Protein AF-A0A5J9UA32-F1 (afdb_monomer)

Mean predicted aligned error: 11.95 Å

Radius of gyration: 22.34 Å; Cα contacts (8 Å, |Δi|>4): 121; chains: 1; bounding box: 82×21×50 Å

Foldseek 3Di:
DDDDPDDDDLVVVLVVLLADALVVLVVQLPVDPSSVVSSPDPVSVVSHPHPQQFDWDDDDLFIDTAGPVNDDDRPDDSQPVVDPPTSNQWDFPDDDPHDTDIDGNPPPPPDD

pLDDT: mean 79.24, std 12.38, range [38.06, 95.69]

Structure (mmCIF, N/CA/C/O backbone):
data_AF-A0A5J9UA32-F1
#
_entry.id   AF-A0A5J9UA32-F1
#
loop_
_atom_site.group_PDB
_atom_site.id
_atom_site.type_symbol
_atom_site.label_atom_id
_atom_site.label_alt_id
_atom_site.label_comp_id
_atom_site.label_asym_id
_atom_site.label_entity_id
_atom_site.label_seq_id
_atom_site.pdbx_PDB_ins_code
_atom_site.Cartn_x
_atom_site.Cartn_y
_atom_site.Cartn_z
_atom_site.occupancy
_atom_site.B_iso_or_equiv
_atom_site.auth_seq_id
_atom_site.auth_comp_id
_atom_site.auth_asym_id
_atom_site.auth_atom_id
_atom_site.pdbx_PDB_model_num
ATOM 1 N N . MET A 1 1 ? -35.022 -1.332 34.205 1.00 49.22 1 MET A N 1
ATOM 2 C CA . MET A 1 1 ? -34.833 -1.200 32.745 1.00 49.22 1 MET A CA 1
ATOM 3 C C . MET A 1 1 ? -33.401 -0.768 32.508 1.00 49.22 1 MET A C 1
ATOM 5 O O . MET A 1 1 ? -33.074 0.388 32.739 1.00 49.22 1 MET A O 1
ATOM 9 N N . GLU A 1 2 ? -32.535 -1.714 32.161 1.00 52.34 2 GLU A N 1
ATOM 10 C CA . GLU A 1 2 ? -31.149 -1.422 31.802 1.00 52.34 2 GLU A CA 1
ATOM 11 C C . GLU A 1 2 ? -31.155 -0.731 30.433 1.00 52.34 2 GLU A C 1
ATOM 13 O O . GLU A 1 2 ? -31.700 -1.265 29.464 1.00 52.34 2 GLU A O 1
ATOM 18 N N . ARG A 1 3 ? -30.662 0.509 30.362 1.00 60.22 3 ARG A N 1
ATOM 19 C CA . ARG A 1 3 ? -30.558 1.227 29.090 1.00 60.22 3 ARG A CA 1
ATOM 20 C C . ARG A 1 3 ? -29.399 0.628 28.307 1.00 60.22 3 ARG A C 1
ATOM 22 O O . ARG A 1 3 ? -28.247 0.912 28.616 1.00 60.22 3 ARG A O 1
ATOM 29 N N . VAL A 1 4 ? -29.716 -0.159 27.283 1.00 64.06 4 VAL A N 1
ATOM 30 C CA . VAL A 1 4 ? -28.740 -0.528 26.256 1.00 64.06 4 VAL A CA 1
ATOM 31 C C . VAL A 1 4 ? -28.294 0.777 25.587 1.00 64.06 4 VAL A C 1
ATOM 33 O O . VAL A 1 4 ? -29.149 1.506 25.071 1.00 64.06 4 VAL A O 1
ATOM 36 N N . PRO A 1 5 ? -27.003 1.145 25.654 1.00 67.31 5 PRO A N 1
ATOM 37 C CA . PRO A 1 5 ? -26.522 2.338 24.978 1.00 67.31 5 PRO A CA 1
ATOM 38 C C . PRO A 1 5 ? -26.783 2.189 23.474 1.00 67.31 5 PRO A C 1
ATOM 40 O O . PRO A 1 5 ? -26.676 1.077 22.954 1.00 67.31 5 PRO A O 1
ATOM 43 N N . PRO A 1 6 ? -27.134 3.273 22.762 1.00 68.06 6 PRO A N 1
ATOM 44 C CA . PRO A 1 6 ? -27.330 3.206 21.321 1.00 68.06 6 PRO A CA 1
ATOM 45 C C . PRO A 1 6 ? -26.028 2.730 20.666 1.00 68.06 6 PRO A C 1
ATOM 47 O O . PRO A 1 6 ? -25.036 3.457 20.631 1.00 68.06 6 PRO A O 1
ATOM 50 N N . SER A 1 7 ? -26.015 1.483 20.193 1.00 78.62 7 SER A N 1
ATOM 51 C CA . SER A 1 7 ? -24.902 0.932 19.433 1.00 78.62 7 SER A CA 1
ATOM 52 C C . SER A 1 7 ? -25.046 1.354 17.981 1.00 78.62 7 SER A C 1
ATOM 54 O O . SER A 1 7 ? -26.127 1.249 17.397 1.00 78.62 7 SER A O 1
ATOM 56 N N . LEU A 1 8 ? -23.952 1.831 17.396 1.00 85.38 8 LEU A N 1
ATOM 57 C CA . LEU A 1 8 ? -23.922 2.151 15.979 1.00 85.38 8 LEU A CA 1
ATOM 58 C C . LEU A 1 8 ? -24.112 0.856 15.163 1.00 85.38 8 LEU A C 1
ATOM 60 O O . LEU A 1 8 ? -23.476 -0.142 15.503 1.00 85.38 8 LEU A O 1
ATOM 64 N N . PRO A 1 9 ? -24.952 0.852 14.114 1.00 90.75 9 PRO A N 1
ATOM 65 C CA . PRO A 1 9 ? -25.114 -0.308 13.245 1.00 90.75 9 PRO A CA 1
ATOM 66 C C . PRO A 1 9 ? -23.804 -0.729 12.561 1.00 90.75 9 PRO A C 1
ATOM 68 O O . PRO A 1 9 ? -22.979 0.114 12.189 1.00 90.75 9 PRO A O 1
ATOM 71 N N . ASP A 1 10 ? -23.620 -2.038 12.379 1.00 89.56 10 ASP A N 1
ATOM 72 C CA . ASP A 1 10 ? -22.397 -2.633 11.823 1.00 89.56 10 ASP A CA 1
ATOM 73 C C . ASP A 1 10 ? -22.081 -2.146 10.400 1.00 89.56 10 ASP A C 1
ATOM 75 O O . ASP A 1 10 ? -20.912 -2.012 10.036 1.00 89.56 10 ASP A O 1
ATOM 79 N N . ASP A 1 11 ? -23.099 -1.833 9.598 1.00 89.69 11 ASP A N 1
ATOM 80 C CA . ASP A 1 11 ? -22.970 -1.284 8.246 1.00 89.69 11 ASP A CA 1
ATOM 81 C C . ASP A 1 11 ? -22.339 0.114 8.246 1.00 89.69 11 ASP A C 1
ATOM 83 O O . ASP A 1 11 ? -21.455 0.397 7.431 1.00 89.69 11 ASP A O 1
ATOM 87 N N . ILE A 1 12 ? -22.706 0.958 9.212 1.00 92.12 12 ILE A N 1
ATOM 88 C CA . ILE A 1 12 ? -22.111 2.288 9.371 1.00 92.12 12 ILE A CA 1
ATOM 89 C C . ILE A 1 12 ? -20.674 2.170 9.889 1.00 92.12 12 ILE A C 1
ATOM 91 O O . ILE A 1 12 ? -19.778 2.869 9.409 1.00 92.12 12 ILE A O 1
ATOM 95 N N . ILE A 1 13 ? -20.410 1.245 10.821 1.00 91.44 13 ILE A N 1
ATOM 96 C CA . ILE A 1 13 ? -19.043 0.957 11.283 1.00 91.44 13 ILE A CA 1
ATOM 97 C C . ILE A 1 13 ? -18.186 0.481 10.103 1.00 91.44 13 ILE A C 1
ATOM 99 O O . ILE A 1 13 ? -17.077 0.978 9.908 1.00 91.44 13 ILE A O 1
ATOM 103 N N . ALA A 1 14 ? -18.698 -0.432 9.278 1.00 91.12 14 ALA A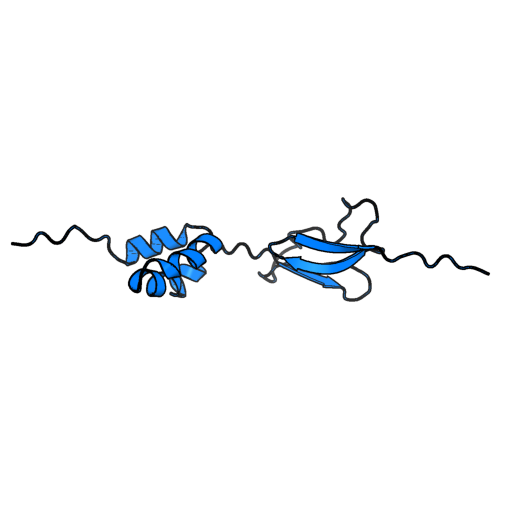 N 1
ATOM 104 C CA . ALA A 1 14 ? -18.027 -0.918 8.077 1.00 91.12 14 ALA A CA 1
ATOM 105 C C . ALA A 1 14 ? -17.721 0.216 7.085 1.00 91.12 14 ALA A C 1
ATOM 107 O O . ALA A 1 14 ? -16.632 0.249 6.501 1.00 91.12 14 ALA A O 1
ATOM 108 N N . GLU A 1 15 ? -18.636 1.175 6.917 1.00 92.19 15 GLU A N 1
ATOM 109 C CA . GLU A 1 15 ? -18.404 2.359 6.092 1.00 92.19 15 GLU A CA 1
ATOM 110 C C . GLU A 1 15 ? -17.270 3.230 6.652 1.00 92.19 15 GLU A C 1
ATOM 112 O O . GLU A 1 15 ? -16.365 3.608 5.905 1.00 92.19 15 GLU A O 1
ATOM 117 N N . ILE A 1 16 ? -17.246 3.484 7.961 1.00 92.38 16 ILE A N 1
ATOM 118 C CA . ILE A 1 16 ? -16.167 4.234 8.624 1.00 92.38 16 ILE A CA 1
ATOM 119 C C . ILE A 1 16 ? -14.825 3.506 8.460 1.00 92.38 16 ILE A C 1
ATOM 121 O O . ILE A 1 16 ? -13.833 4.107 8.039 1.00 92.38 16 ILE A O 1
ATOM 125 N N . LEU A 1 17 ? -14.796 2.198 8.732 1.00 91.19 17 LEU A N 1
ATOM 126 C CA . LEU A 1 17 ? -13.610 1.351 8.585 1.00 91.19 17 LEU A CA 1
ATOM 127 C C . LEU A 1 17 ? -13.087 1.330 7.145 1.00 91.19 17 LEU A C 1
ATOM 129 O O . LEU A 1 17 ? -11.879 1.258 6.925 1.00 91.19 17 LEU A O 1
ATOM 133 N N . SER A 1 18 ? -13.968 1.444 6.153 1.00 88.75 18 SER A N 1
ATOM 134 C CA . SER A 1 18 ? -13.553 1.497 4.751 1.00 88.75 18 SER A CA 1
ATOM 135 C C . SER A 1 18 ? -12.770 2.764 4.388 1.00 88.75 18 SER A C 1
ATOM 137 O O . SER A 1 18 ? -11.988 2.749 3.440 1.00 88.75 18 SER A O 1
ATOM 139 N N . ARG A 1 19 ? -12.925 3.848 5.158 1.00 89.12 19 ARG A N 1
ATOM 140 C CA . ARG A 1 19 ? -12.279 5.143 4.896 1.00 89.12 19 ARG A CA 1
ATOM 141 C C . ARG A 1 19 ? -10.911 5.287 5.565 1.00 89.12 19 ARG A C 1
ATOM 143 O O . ARG A 1 19 ? -10.175 6.216 5.238 1.00 89.12 19 ARG A O 1
ATOM 150 N N . VAL A 1 20 ? -10.544 4.396 6.489 1.00 88.31 20 VAL A N 1
ATOM 151 C CA . VAL A 1 20 ? -9.235 4.460 7.156 1.00 88.31 20 VAL A CA 1
ATOM 152 C C . VAL A 1 20 ? -8.134 3.782 6.327 1.00 88.31 20 VAL A C 1
ATOM 154 O O . VAL A 1 20 ? -8.406 2.841 5.575 1.00 88.31 20 VAL A O 1
ATOM 157 N N . PRO A 1 21 ? -6.859 4.194 6.473 1.00 85.31 21 PRO A N 1
ATOM 158 C CA . PRO A 1 21 ? -5.744 3.505 5.830 1.00 85.31 21 PRO A CA 1
ATOM 159 C C . PRO A 1 21 ? -5.675 2.020 6.213 1.00 85.31 21 PRO A C 1
ATOM 161 O O . PRO A 1 21 ? -5.852 1.659 7.379 1.00 85.31 21 PRO A O 1
ATOM 164 N N . TYR A 1 22 ? -5.306 1.159 5.256 1.00 83.75 22 TYR A N 1
ATOM 165 C CA . TYR A 1 22 ? -5.256 -0.299 5.457 1.00 83.75 22 TYR A CA 1
ATOM 166 C C . TYR A 1 22 ? -4.390 -0.730 6.657 1.00 83.75 22 TYR A C 1
ATOM 168 O O . TYR A 1 22 ? -4.732 -1.671 7.371 1.00 83.75 22 TYR A O 1
ATOM 176 N N . LYS A 1 23 ? -3.285 -0.019 6.933 1.00 84.00 23 LYS A N 1
ATOM 177 C CA . LYS A 1 23 ? -2.434 -0.292 8.107 1.00 84.00 23 LYS A CA 1
ATOM 178 C C . LYS A 1 23 ? -3.191 -0.119 9.429 1.00 84.00 23 LYS A C 1
ATOM 180 O O . LYS A 1 23 ? -3.017 -0.937 10.329 1.00 84.00 23 LYS A O 1
ATOM 185 N N . SER A 1 24 ? -4.030 0.911 9.541 1.00 89.56 24 SER A N 1
ATOM 186 C CA . SER A 1 24 ? -4.868 1.141 10.724 1.00 89.56 24 SER A CA 1
ATOM 187 C C . SER A 1 24 ? -5.940 0.061 10.848 1.00 89.56 24 SER A C 1
ATOM 189 O O . SER A 1 24 ? -6.086 -0.521 11.919 1.00 89.56 24 SER A O 1
ATOM 191 N N . LEU A 1 25 ? -6.592 -0.298 9.735 1.00 90.50 25 LEU A N 1
ATOM 192 C CA . LEU A 1 25 ? -7.570 -1.391 9.692 1.00 90.50 25 LEU A CA 1
ATOM 193 C C . LEU A 1 25 ? -6.982 -2.718 10.206 1.00 90.50 25 LEU A C 1
ATOM 195 O O . LEU A 1 25 ? -7.628 -3.440 10.960 1.00 90.50 25 LEU A O 1
ATOM 199 N N . CYS A 1 26 ? -5.733 -3.035 9.851 1.00 89.62 26 CYS A N 1
ATOM 200 C CA . CYS A 1 26 ? -5.056 -4.230 10.361 1.00 89.62 26 CYS A CA 1
ATOM 201 C C . CYS A 1 26 ? -4.889 -4.219 11.887 1.00 89.62 26 CYS A C 1
ATOM 203 O O . CYS A 1 26 ? -5.031 -5.269 12.506 1.00 89.62 26 CYS A O 1
ATOM 205 N N . ARG A 1 27 ? -4.608 -3.058 12.492 1.00 94.00 27 ARG A N 1
ATOM 206 C CA . ARG A 1 27 ? -4.459 -2.918 13.952 1.00 94.00 27 ARG A CA 1
ATOM 207 C C . ARG A 1 27 ? -5.800 -3.039 14.678 1.00 94.00 27 ARG A C 1
ATOM 209 O O . ARG A 1 27 ? -5.858 -3.589 15.772 1.00 94.00 27 ARG A O 1
ATOM 216 N N . PHE A 1 28 ? -6.880 -2.581 14.052 1.00 94.31 28 PHE A N 1
ATOM 217 C CA . PHE A 1 28 ? -8.229 -2.614 14.619 1.00 94.31 28 PHE A CA 1
ATOM 218 C C . PHE A 1 28 ? -8.797 -4.022 14.835 1.00 94.31 28 PHE A C 1
ATOM 220 O O . PHE A 1 28 ? -9.671 -4.211 15.679 1.00 94.31 28 PHE A O 1
ATOM 227 N N . LYS A 1 29 ? -8.229 -5.036 14.175 1.00 93.88 29 LYS A N 1
ATOM 228 C CA . LYS A 1 29 ? -8.541 -6.452 14.421 1.00 93.88 29 LYS A CA 1
ATOM 229 C C . LYS A 1 29 ? -8.334 -6.890 15.875 1.00 93.88 29 LYS A C 1
ATOM 231 O O . LYS A 1 29 ? -8.939 -7.867 16.298 1.00 93.88 29 LYS A O 1
ATOM 236 N N . CYS A 1 30 ? -7.495 -6.182 16.630 1.00 95.69 30 CYS A N 1
ATOM 237 C CA . CYS A 1 30 ? -7.189 -6.508 18.022 1.00 95.69 30 CYS A CA 1
ATOM 238 C C . CYS A 1 30 ? -8.135 -5.843 19.037 1.00 95.69 30 CYS A C 1
ATOM 240 O O . CYS A 1 30 ? -7.984 -6.079 20.229 1.00 95.69 30 CYS A O 1
ATOM 242 N N . VAL A 1 31 ? -9.083 -5.003 18.598 1.00 93.81 31 VAL A N 1
ATOM 243 C CA . VAL A 1 31 ? -9.959 -4.237 19.506 1.00 93.81 31 VAL A CA 1
ATOM 244 C C . VAL A 1 31 ? -11.004 -5.136 20.164 1.00 93.81 31 VAL A C 1
ATOM 246 O O . VAL A 1 31 ? -11.218 -5.069 21.370 1.00 93.81 31 VAL A O 1
ATOM 249 N N . SER A 1 32 ? -11.688 -5.965 19.373 1.00 93.38 32 SER A N 1
ATOM 250 C CA . SER A 1 32 ? -12.733 -6.879 19.844 1.00 93.38 32 SER A CA 1
ATOM 251 C C . SER A 1 32 ? -13.078 -7.917 18.769 1.00 93.38 32 SER A C 1
ATOM 253 O O . SER A 1 32 ? -12.691 -7.775 17.608 1.00 93.38 32 SER A O 1
ATOM 255 N N . ARG A 1 33 ? -13.850 -8.952 19.130 1.00 93.62 33 ARG A N 1
ATOM 256 C CA . ARG A 1 33 ? -14.335 -9.965 18.172 1.00 93.62 33 ARG A CA 1
ATOM 257 C C . ARG A 1 33 ? -15.211 -9.377 17.046 1.00 93.62 33 ARG A C 1
ATOM 259 O O . ARG A 1 33 ? -14.954 -9.735 15.898 1.00 93.62 33 ARG A O 1
ATOM 266 N N . PRO A 1 34 ? -16.174 -8.467 17.308 1.00 92.12 34 PRO A N 1
ATOM 267 C CA . PRO A 1 34 ? -16.937 -7.814 16.237 1.00 92.12 34 PRO A CA 1
ATOM 268 C C . PRO A 1 34 ? -16.051 -7.014 15.276 1.00 92.12 34 PRO A C 1
ATOM 270 O O . PRO A 1 34 ? -16.168 -7.142 14.060 1.00 92.12 34 PRO A O 1
ATOM 273 N N . TRP A 1 35 ? -15.087 -6.258 15.808 1.00 93.81 35 TRP A N 1
ATOM 274 C CA . TRP A 1 35 ? -14.144 -5.499 14.984 1.00 93.81 35 TRP A CA 1
ATOM 275 C C . TRP A 1 35 ? -13.247 -6.410 14.143 1.00 93.81 35 TRP A C 1
ATOM 277 O O . TRP A 1 35 ? -13.006 -6.122 12.974 1.00 93.81 35 TRP A O 1
ATOM 287 N N . LEU A 1 36 ? -12.795 -7.543 14.691 1.00 94.88 36 LEU A N 1
ATOM 288 C CA . LEU A 1 36 ? -12.071 -8.556 13.923 1.00 94.88 36 LEU A CA 1
ATOM 289 C C . LEU A 1 36 ? -12.898 -9.070 12.737 1.00 94.88 36 LEU A C 1
ATOM 291 O O . LEU A 1 36 ? -12.349 -9.186 11.638 1.00 94.88 36 LEU A O 1
ATOM 295 N N . ALA A 1 37 ? -14.187 -9.359 12.944 1.00 94.31 37 A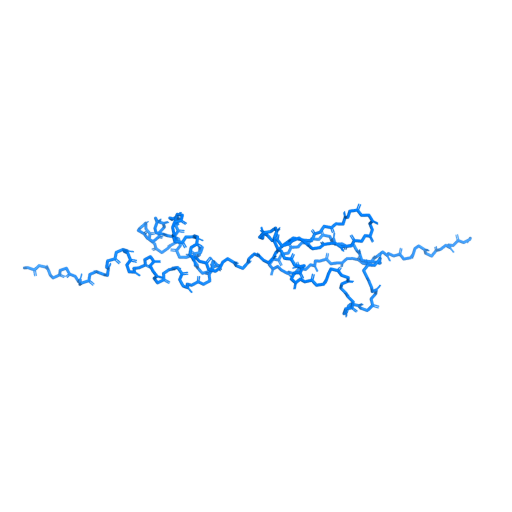LA A N 1
ATOM 296 C CA . ALA A 1 37 ? -15.087 -9.814 11.886 1.00 94.31 37 ALA A CA 1
ATOM 297 C C . ALA A 1 37 ? -15.242 -8.743 10.792 1.00 94.31 37 ALA A C 1
ATOM 299 O O . ALA A 1 37 ? -14.950 -9.017 9.627 1.00 94.31 37 ALA A 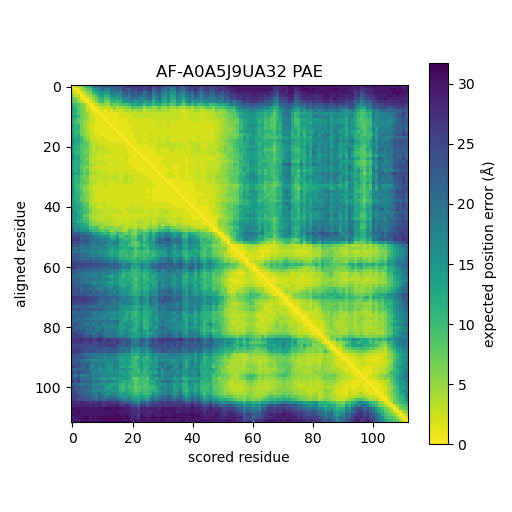O 1
ATOM 300 N N . LEU A 1 38 ? -15.564 -7.502 11.173 1.00 93.62 38 LEU A N 1
ATOM 301 C CA . LEU A 1 38 ? -15.733 -6.380 10.240 1.00 93.62 38 LEU A CA 1
ATOM 302 C C . LEU A 1 38 ? -14.446 -6.050 9.469 1.00 93.62 38 LEU A C 1
ATOM 304 O O . LEU A 1 38 ? -14.463 -5.898 8.251 1.00 93.62 38 LEU A O 1
ATOM 308 N N . CYS A 1 39 ? -13.293 -5.985 10.140 1.00 92.12 39 CYS A N 1
ATOM 309 C CA . CYS A 1 39 ? -12.008 -5.714 9.484 1.00 92.12 39 CYS A CA 1
ATOM 310 C C . CYS A 1 39 ? -11.526 -6.868 8.586 1.00 92.12 39 CYS A C 1
ATOM 312 O O . CYS A 1 39 ? -10.634 -6.674 7.751 1.00 92.12 39 CYS A O 1
ATOM 314 N N . SER A 1 40 ? -12.055 -8.078 8.778 1.00 90.25 40 SER A N 1
ATOM 315 C CA . SER A 1 40 ? -11.740 -9.245 7.946 1.00 90.25 40 SER A CA 1
ATOM 316 C C . SER A 1 40 ? -12.695 -9.395 6.761 1.00 90.25 40 SER A C 1
ATOM 318 O O . SER A 1 40 ? -12.347 -10.086 5.800 1.00 90.25 40 SER A O 1
ATOM 320 N N . ASP A 1 41 ? -13.833 -8.697 6.786 1.00 91.19 41 ASP A N 1
ATOM 321 C CA . ASP A 1 41 ? -14.838 -8.706 5.731 1.00 91.19 41 ASP A CA 1
ATOM 322 C C . ASP A 1 41 ? -14.248 -8.246 4.372 1.00 91.19 41 ASP A C 1
ATOM 324 O O . ASP A 1 41 ? -13.658 -7.158 4.263 1.00 91.19 41 ASP A O 1
ATOM 328 N N . PRO A 1 42 ? -14.382 -9.049 3.296 1.00 87.19 42 PRO A N 1
ATOM 329 C CA . PRO A 1 42 ? -13.883 -8.691 1.970 1.00 87.19 42 PRO A CA 1
ATOM 330 C C . PRO A 1 42 ? -14.475 -7.397 1.396 1.00 87.19 42 PRO A C 1
ATOM 332 O O . PRO A 1 42 ? -13.798 -6.712 0.631 1.00 87.19 42 PRO A O 1
ATOM 335 N N . SER A 1 43 ? -15.725 -7.064 1.722 1.00 87.44 43 SER A N 1
ATOM 336 C CA . SER A 1 43 ? -16.404 -5.845 1.275 1.00 87.44 43 SER A CA 1
ATOM 337 C C . SER A 1 43 ? -15.781 -4.586 1.883 1.00 87.44 43 SER A C 1
ATOM 339 O O . SER A 1 43 ? -15.571 -3.615 1.154 1.00 87.44 43 SER A O 1
ATOM 341 N N . VAL A 1 44 ? -15.378 -4.628 3.158 1.00 87.75 44 VAL A N 1
ATOM 342 C CA . VAL A 1 44 ? -14.635 -3.544 3.824 1.00 87.75 44 VAL A CA 1
ATOM 343 C C . VAL A 1 44 ? -13.236 -3.433 3.221 1.00 87.75 44 VAL A C 1
ATOM 345 O O . VAL A 1 44 ? -12.837 -2.370 2.749 1.00 87.75 44 VAL A O 1
ATOM 348 N N . ARG A 1 45 ? -12.514 -4.557 3.119 1.00 83.69 45 ARG A N 1
ATOM 349 C CA . ARG A 1 45 ? -11.134 -4.599 2.597 1.00 83.69 45 ARG A CA 1
ATOM 350 C C . ARG A 1 45 ? -10.991 -4.140 1.143 1.00 83.69 45 ARG A C 1
ATOM 352 O O . ARG A 1 45 ? -9.919 -3.656 0.776 1.00 83.69 45 ARG A O 1
ATOM 359 N N . ARG A 1 46 ? -12.024 -4.340 0.314 1.00 81.50 46 ARG A N 1
ATOM 360 C CA . ARG A 1 46 ? -12.066 -3.882 -1.087 1.00 81.50 46 ARG A CA 1
ATOM 361 C C . ARG A 1 46 ? -12.317 -2.383 -1.213 1.00 81.50 46 ARG A C 1
ATOM 363 O O . ARG A 1 46 ? -11.812 -1.781 -2.150 1.00 81.50 46 ARG A O 1
ATOM 370 N N . LYS A 1 47 ? -13.093 -1.802 -0.295 1.00 82.62 47 LYS A N 1
ATOM 371 C CA . LYS A 1 47 ? -13.363 -0.359 -0.257 1.00 82.62 47 LYS A CA 1
ATOM 372 C C . LYS A 1 47 ? -12.201 0.433 0.346 1.00 82.62 47 LYS A C 1
ATOM 374 O O . LYS A 1 47 ? -12.053 1.610 0.041 1.00 82.62 47 LYS A O 1
ATOM 379 N N . CYS A 1 48 ? -11.368 -0.209 1.169 1.00 76.38 48 CYS A N 1
ATOM 380 C CA . CYS A 1 48 ? -10.198 0.445 1.735 1.00 76.38 48 CYS A CA 1
ATOM 381 C C . CYS A 1 48 ? -9.212 0.889 0.648 1.00 76.38 48 CYS A C 1
ATOM 383 O O . CYS A 1 48 ? -8.842 0.072 -0.201 1.00 76.38 48 CYS A O 1
ATOM 385 N N . PRO A 1 49 ? -8.688 2.125 0.725 1.00 66.50 49 PRO A N 1
ATOM 386 C CA . PRO A 1 49 ? -7.571 2.547 -0.103 1.00 66.50 49 PRO A CA 1
ATOM 387 C C . PRO A 1 49 ? -6.344 1.706 0.272 1.00 66.50 49 PRO A C 1
ATOM 389 O O . PRO A 1 49 ? -5.653 1.951 1.266 1.00 66.50 49 PRO A O 1
ATOM 392 N N . GLN A 1 50 ? -6.099 0.643 -0.494 1.00 65.81 50 GLN A N 1
ATOM 393 C CA . GLN A 1 50 ? -4.904 -0.169 -0.336 1.00 65.81 50 GLN A CA 1
ATOM 394 C C . GLN A 1 50 ? -3.725 0.625 -0.896 1.00 65.81 50 GLN A C 1
ATOM 396 O O . GLN A 1 50 ? -3.620 0.832 -2.101 1.00 65.81 50 GLN A O 1
ATOM 401 N N . THR A 1 51 ? -2.800 1.035 -0.029 1.00 61.47 51 THR A N 1
ATOM 402 C CA . THR A 1 51 ? -1.487 1.563 -0.423 1.00 61.47 51 THR A CA 1
ATOM 403 C C . THR A 1 51 ? -0.592 0.424 -0.908 1.00 61.47 51 THR A C 1
ATOM 405 O O . THR A 1 51 ? 0.393 0.050 -0.275 1.00 61.47 51 THR A O 1
ATOM 408 N N . ARG A 1 52 ? -0.966 -0.184 -2.033 1.00 65.38 52 ARG A N 1
ATOM 409 C CA . ARG A 1 52 ? -0.128 -1.128 -2.770 1.00 65.38 52 ARG A CA 1
ATOM 410 C C . ARG A 1 52 ? 0.192 -0.524 -4.127 1.00 65.38 52 ARG A C 1
ATOM 412 O O . ARG A 1 52 ? -0.503 -0.784 -5.100 1.00 65.38 52 ARG A O 1
ATOM 419 N N . SER A 1 53 ? 1.237 0.300 -4.166 1.00 72.00 53 SER A N 1
ATOM 420 C CA . SER A 1 53 ? 1.651 0.965 -5.404 1.00 72.00 53 SER A CA 1
ATOM 421 C C . SER A 1 53 ? 2.243 -0.016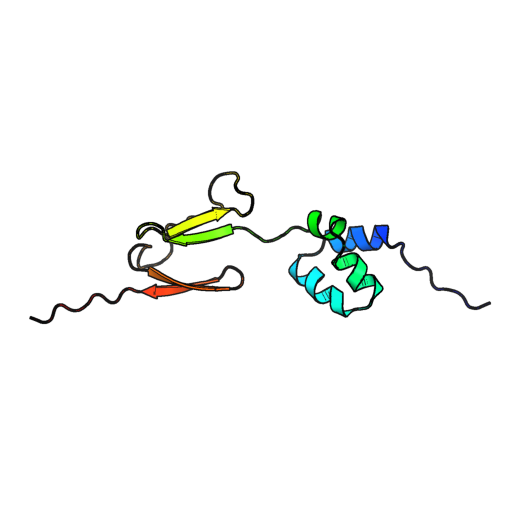 -6.415 1.00 72.00 53 SER A C 1
ATOM 423 O O . SER A 1 53 ? 1.997 0.140 -7.602 1.00 72.00 53 SER A O 1
ATOM 425 N N . GLY A 1 54 ? 2.970 -1.051 -5.977 1.00 83.38 54 GLY A N 1
ATOM 426 C CA . GLY A 1 54 ? 3.597 -2.015 -6.885 1.00 83.38 54 GLY A CA 1
ATOM 427 C C . GLY A 1 54 ? 4.738 -2.813 -6.263 1.00 83.38 54 GLY A C 1
ATOM 428 O O . GLY A 1 54 ? 4.934 -2.773 -5.046 1.00 83.38 54 GLY A O 1
ATOM 429 N N . PHE A 1 55 ? 5.484 -3.518 -7.112 1.00 83.25 55 PHE A N 1
ATOM 430 C CA . PHE A 1 55 ? 6.679 -4.289 -6.760 1.00 83.25 55 PHE A CA 1
ATOM 431 C C . PHE A 1 55 ? 7.843 -3.908 -7.676 1.00 83.25 55 PHE A C 1
ATOM 433 O O . PHE A 1 55 ? 7.627 -3.632 -8.856 1.00 83.25 55 PHE A O 1
ATOM 440 N N . PHE A 1 56 ? 9.064 -3.946 -7.143 1.00 82.38 56 PHE A N 1
ATOM 441 C CA . PHE A 1 56 ? 10.287 -3.837 -7.936 1.00 82.38 56 PHE A CA 1
ATOM 442 C C . PHE A 1 56 ? 10.842 -5.227 -8.248 1.00 82.38 56 PHE A C 1
ATOM 444 O O . PHE A 1 56 ? 10.791 -6.111 -7.393 1.00 82.38 56 PHE A O 1
ATOM 451 N N . PHE A 1 57 ? 11.394 -5.413 -9.442 1.00 79.31 57 PHE A N 1
ATOM 452 C CA . PHE A 1 57 ? 12.132 -6.618 -9.819 1.00 79.31 57 PHE A CA 1
ATOM 453 C C . PHE A 1 57 ? 13.276 -6.265 -10.774 1.00 79.31 57 PHE A C 1
ATOM 455 O O . PHE A 1 57 ? 13.245 -5.220 -11.422 1.00 79.31 57 PHE A O 1
ATOM 462 N N . ASP A 1 58 ? 14.289 -7.126 -10.838 1.00 77.94 58 ASP A N 1
ATOM 463 C CA . ASP A 1 58 ? 15.408 -7.023 -11.777 1.00 77.94 58 ASP A CA 1
ATOM 464 C C . ASP A 1 58 ? 15.342 -8.223 -12.726 1.00 77.94 58 ASP A C 1
ATOM 466 O O . ASP A 1 58 ? 15.406 -9.368 -12.276 1.00 77.94 58 ASP A O 1
ATOM 470 N N . SER A 1 59 ? 15.135 -7.973 -14.021 1.00 72.00 59 SER A N 1
ATOM 471 C CA . SER A 1 59 ? 14.990 -9.033 -15.029 1.00 72.00 59 SER A CA 1
ATOM 472 C C . SER A 1 59 ? 16.189 -9.172 -15.964 1.00 72.00 59 SER A C 1
ATOM 474 O O . SER A 1 59 ? 16.340 -10.223 -16.580 1.00 72.00 59 SER A O 1
ATOM 476 N N . THR A 1 60 ? 17.068 -8.170 -16.052 1.00 69.06 60 THR A N 1
ATOM 477 C CA . THR A 1 60 ? 18.177 -8.136 -17.029 1.00 69.06 60 THR A CA 1
ATOM 478 C C . THR A 1 60 ? 19.262 -7.106 -16.662 1.00 69.06 60 THR A C 1
ATOM 480 O O . THR A 1 60 ? 19.870 -6.504 -17.546 1.00 69.06 60 THR A O 1
ATOM 483 N N . GLY A 1 61 ? 19.479 -6.814 -15.376 1.00 70.62 61 GLY A N 1
ATOM 484 C CA . GLY A 1 61 ? 20.355 -5.719 -14.931 1.00 70.62 61 GLY A CA 1
ATOM 485 C C . GLY A 1 61 ? 19.703 -4.335 -15.024 1.00 70.62 61 GLY A C 1
ATOM 486 O O . GLY A 1 61 ? 20.388 -3.314 -14.936 1.00 70.62 61 GLY A O 1
ATOM 487 N N . PHE A 1 62 ? 18.383 -4.308 -15.205 1.00 74.88 62 PHE A N 1
ATOM 488 C CA . PHE A 1 62 ? 17.564 -3.106 -15.177 1.00 74.88 62 PHE A CA 1
ATOM 489 C C . PHE A 1 62 ? 16.450 -3.312 -14.169 1.00 74.88 62 PHE A C 1
ATOM 491 O O . PHE A 1 62 ? 15.673 -4.266 -14.259 1.00 74.88 62 PHE A O 1
ATOM 498 N N . LEU A 1 63 ? 16.357 -2.377 -13.232 1.00 80.44 63 LEU A N 1
ATOM 499 C CA . LEU A 1 63 ? 15.260 -2.353 -12.292 1.00 80.44 63 LEU A CA 1
ATOM 500 C C . LEU A 1 63 ? 13.961 -1.994 -13.022 1.00 80.44 63 LEU A C 1
ATOM 502 O O . LEU A 1 63 ? 13.927 -1.076 -13.842 1.00 80.44 63 LEU A O 1
ATOM 506 N N . GLN A 1 64 ? 12.891 -2.717 -12.714 1.00 84.81 64 GLN A 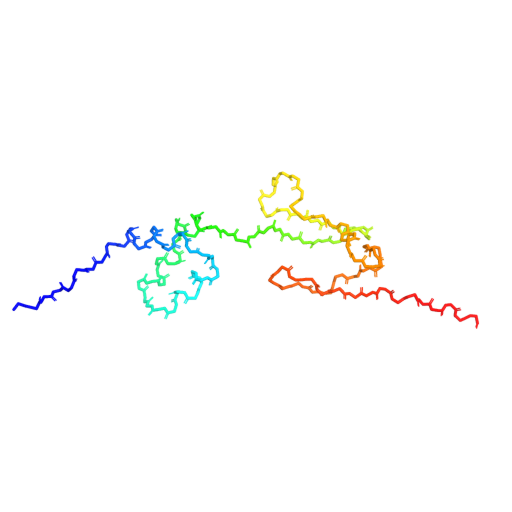N 1
ATOM 507 C CA . GLN A 1 64 ? 11.549 -2.498 -13.241 1.00 84.81 64 GLN A CA 1
ATOM 508 C C . GLN A 1 64 ? 10.547 -2.394 -12.090 1.00 84.81 64 GLN A C 1
ATOM 510 O O . GLN A 1 64 ? 10.733 -3.008 -11.040 1.00 84.81 64 GLN A O 1
ATOM 515 N N . PHE A 1 65 ? 9.474 -1.624 -12.289 1.00 86.06 65 PHE A N 1
ATOM 516 C CA . PHE A 1 65 ? 8.382 -1.475 -11.326 1.00 86.06 65 PHE A CA 1
ATOM 517 C C . PHE A 1 65 ? 7.056 -1.903 -11.955 1.00 86.06 65 PHE A C 1
ATOM 519 O O . PHE A 1 65 ? 6.680 -1.404 -13.016 1.00 86.06 65 PHE A O 1
ATOM 526 N N . VAL A 1 66 ? 6.338 -2.809 -11.290 1.00 85.44 66 VAL A N 1
ATOM 527 C CA . VAL A 1 66 ? 5.012 -3.281 -11.714 1.00 85.44 66 VAL A CA 1
ATOM 528 C C . VAL A 1 66 ? 3.967 -2.773 -10.746 1.00 85.44 66 VAL A C 1
ATOM 530 O O . VAL A 1 66 ? 4.018 -3.093 -9.558 1.00 85.44 66 VAL A O 1
ATOM 533 N N . ASN A 1 67 ? 2.980 -2.041 -11.257 1.00 84.75 67 ASN A N 1
ATOM 534 C CA . ASN A 1 67 ? 1.827 -1.638 -10.465 1.00 84.75 67 ASN A CA 1
ATOM 535 C C . ASN A 1 67 ? 1.051 -2.877 -9.999 1.00 84.75 67 ASN A C 1
ATOM 537 O O . ASN A 1 67 ? 0.779 -3.772 -10.800 1.00 84.75 67 ASN A O 1
ATOM 541 N N . VAL A 1 68 ? 0.589 -2.907 -8.745 1.00 80.50 68 VAL A N 1
ATOM 542 C CA . VAL A 1 68 ? -0.253 -4.026 -8.263 1.00 80.50 68 VAL A CA 1
ATOM 543 C C . VAL A 1 68 ? -1.565 -4.127 -9.049 1.00 80.50 68 VAL A C 1
ATOM 545 O O . VAL A 1 68 ? -2.106 -5.215 -9.216 1.00 80.50 68 VAL A O 1
ATOM 548 N N . SER A 1 69 ? -2.061 -3.007 -9.577 1.00 74.31 69 SER A N 1
ATOM 549 C CA . SER A 1 69 ? -3.240 -2.978 -10.447 1.00 74.31 69 SER A CA 1
ATOM 550 C C . SER A 1 69 ? -3.026 -3.666 -11.801 1.00 74.31 69 SER A C 1
ATOM 552 O O . SER A 1 69 ? -4.007 -3.933 -12.493 1.00 74.31 69 SER A O 1
ATOM 554 N N . GLY A 1 70 ? -1.772 -3.893 -12.218 1.00 73.12 70 GLY A N 1
ATOM 555 C CA . GLY A 1 70 ? -1.419 -4.393 -13.550 1.00 73.12 70 GLY A CA 1
ATOM 556 C C . GLY A 1 70 ? -1.830 -3.463 -14.698 1.00 73.12 70 GLY A C 1
ATOM 557 O O . GLY A 1 70 ? -1.827 -3.877 -15.853 1.00 73.12 70 GLY A O 1
ATOM 558 N N . ARG A 1 71 ? -2.233 -2.220 -14.399 1.00 73.56 71 ARG A N 1
ATOM 559 C CA . ARG A 1 71 ? -2.738 -1.251 -15.378 1.00 73.56 71 ARG A CA 1
ATOM 560 C C . ARG A 1 71 ? -1.969 0.062 -15.304 1.00 73.56 71 ARG A C 1
ATOM 562 O O . ARG A 1 71 ? -1.567 0.492 -14.221 1.00 73.56 71 ARG A O 1
ATOM 569 N N . GLY A 1 72 ? -1.873 0.724 -16.456 1.00 73.50 72 GLY A N 1
ATOM 570 C CA . GLY A 1 72 ? -1.289 2.056 -16.599 1.00 73.50 72 GLY A CA 1
ATOM 571 C C . GLY A 1 72 ? 0.245 2.077 -16.560 1.00 73.50 72 GLY A C 1
ATOM 572 O O . GLY A 1 72 ? 0.874 1.037 -16.357 1.00 73.50 72 GLY A O 1
ATOM 573 N N . PRO A 1 73 ? 0.849 3.258 -16.777 1.00 75.25 73 PRO A N 1
ATOM 574 C CA . PRO A 1 73 ? 2.293 3.440 -16.674 1.00 75.25 73 PRO A CA 1
ATOM 575 C C . PRO A 1 73 ? 2.787 3.205 -15.233 1.00 75.25 73 PRO A C 1
ATOM 577 O O . PRO A 1 73 ? 2.000 3.346 -14.288 1.00 75.25 73 PRO A O 1
ATOM 580 N N . PRO A 1 74 ? 4.074 2.857 -15.037 1.00 78.50 74 PRO A N 1
ATOM 581 C CA . PRO A 1 74 ? 4.652 2.675 -13.709 1.00 78.50 74 PRO A CA 1
ATOM 582 C C . PRO A 1 74 ? 4.438 3.924 -12.852 1.00 78.50 74 PRO A C 1
ATOM 584 O O . PRO A 1 74 ? 4.780 5.029 -13.270 1.00 78.50 74 PRO A O 1
ATOM 587 N N . MET A 1 75 ? 3.878 3.761 -11.651 1.00 77.19 75 MET A N 1
ATOM 588 C CA . MET A 1 75 ? 3.674 4.899 -10.741 1.00 77.19 75 MET A CA 1
ATOM 589 C C . MET A 1 75 ? 4.986 5.463 -10.186 1.00 77.19 75 MET A C 1
ATOM 591 O O . MET A 1 75 ? 5.018 6.589 -9.698 1.00 77.19 75 MET A O 1
ATOM 595 N N . VAL A 1 76 ? 6.051 4.663 -10.216 1.00 81.56 76 VAL A N 1
ATOM 596 C CA . VAL A 1 76 ? 7.387 5.032 -9.758 1.00 81.56 76 VAL A CA 1
ATOM 597 C C . VAL A 1 76 ? 8.349 4.814 -10.913 1.00 81.56 76 VAL A C 1
ATOM 599 O O . VAL A 1 76 ? 8.311 3.753 -11.535 1.00 81.56 76 VAL A O 1
ATOM 602 N N . ASP A 1 77 ? 9.206 5.800 -11.185 1.00 83.00 77 ASP A N 1
ATOM 603 C CA . ASP A 1 77 ? 10.302 5.651 -12.143 1.00 83.00 77 ASP A CA 1
ATOM 604 C C . ASP A 1 77 ? 11.305 4.610 -11.612 1.00 83.00 77 ASP A C 1
ATOM 606 O O . ASP A 1 77 ? 11.974 4.856 -10.600 1.00 83.00 77 ASP A O 1
ATOM 610 N N . PRO A 1 78 ? 11.429 3.443 -12.266 1.00 80.62 78 PRO A N 1
ATOM 611 C CA . PRO A 1 78 ? 12.305 2.390 -11.790 1.00 80.62 78 PRO A CA 1
ATOM 612 C C . PRO A 1 78 ? 13.784 2.679 -12.083 1.00 80.62 78 PRO A C 1
ATOM 614 O O . PRO A 1 78 ? 14.646 1.975 -11.567 1.00 80.62 78 PRO A O 1
ATOM 617 N N . SER A 1 79 ? 14.112 3.721 -12.858 1.00 78.75 79 SER A N 1
ATOM 618 C CA . SER A 1 79 ? 15.504 4.107 -13.106 1.00 78.75 79 SER A CA 1
ATOM 619 C C . SER A 1 79 ? 16.217 4.625 -11.851 1.00 78.75 79 SER A C 1
ATOM 621 O O . SER A 1 79 ? 17.448 4.635 -11.817 1.00 78.75 79 SER A O 1
ATOM 623 N N . LEU A 1 80 ? 15.452 5.045 -10.829 1.00 79.88 80 LEU A N 1
ATOM 624 C CA . LEU A 1 80 ? 15.943 5.677 -9.601 1.00 79.88 80 LEU A CA 1
ATOM 625 C C . LEU A 1 80 ? 16.992 6.767 -9.894 1.00 79.88 80 LEU A C 1
ATOM 627 O O . LEU A 1 80 ? 17.995 6.881 -9.194 1.00 79.88 80 LEU A O 1
ATOM 631 N N . SER A 1 81 ? 16.753 7.572 -10.936 1.00 79.62 81 SER A N 1
ATOM 632 C CA . SER A 1 81 ? 17.649 8.632 -11.431 1.00 79.62 81 SER A CA 1
ATOM 633 C C . SER A 1 81 ? 18.014 9.695 -10.387 1.00 79.62 81 SER A C 1
ATOM 635 O O . SER A 1 81 ? 19.018 10.386 -10.529 1.00 79.62 81 SER A O 1
ATOM 637 N N . PHE A 1 82 ? 17.233 9.795 -9.309 1.00 80.25 82 PHE A N 1
ATOM 638 C CA . PHE A 1 82 ? 17.533 10.633 -8.150 1.00 80.25 82 PHE A CA 1
ATOM 639 C C . PHE A 1 82 ? 18.708 10.116 -7.299 1.00 80.25 82 PHE A C 1
ATOM 641 O O . PHE A 1 82 ? 19.213 10.848 -6.449 1.00 80.25 82 PHE A O 1
ATOM 648 N N . LEU A 1 83 ? 19.129 8.859 -7.471 1.00 78.50 83 LEU A N 1
ATOM 649 C CA . LEU A 1 83 ? 20.251 8.285 -6.737 1.00 78.50 83 LEU A CA 1
ATOM 650 C C . LEU A 1 83 ? 21.585 8.636 -7.415 1.00 78.50 83 LEU A C 1
ATOM 652 O O . LEU A 1 83 ? 21.717 8.490 -8.630 1.00 78.50 83 LEU A O 1
ATOM 656 N N . PRO A 1 84 ? 22.624 8.993 -6.640 1.00 69.75 84 PRO A N 1
ATOM 657 C CA . PRO A 1 84 ? 23.897 9.489 -7.173 1.00 69.75 84 PRO A CA 1
ATOM 658 C C . PRO A 1 84 ? 24.719 8.462 -7.975 1.00 69.75 84 PRO A C 1
ATOM 660 O O . PRO A 1 84 ? 25.725 8.833 -8.568 1.00 69.75 84 PRO A O 1
ATOM 663 N N . ALA A 1 85 ? 24.329 7.184 -7.989 1.00 65.19 85 ALA A N 1
ATOM 664 C CA . ALA A 1 85 ? 25.060 6.104 -8.663 1.00 65.19 85 ALA A CA 1
ATOM 665 C C . ALA A 1 85 ? 24.355 5.555 -9.921 1.00 65.19 85 ALA A C 1
ATOM 667 O O . ALA A 1 85 ? 24.904 4.686 -10.591 1.00 65.19 85 ALA A O 1
ATOM 668 N N . GLY A 1 86 ? 23.145 6.031 -10.250 1.00 64.81 86 GLY A N 1
ATOM 669 C CA . GLY A 1 86 ? 22.306 5.402 -11.277 1.00 64.81 86 GLY A CA 1
ATOM 670 C C . GLY A 1 86 ? 21.884 3.964 -10.920 1.00 64.81 86 GLY A C 1
ATOM 671 O O . GLY A 1 86 ? 22.378 3.357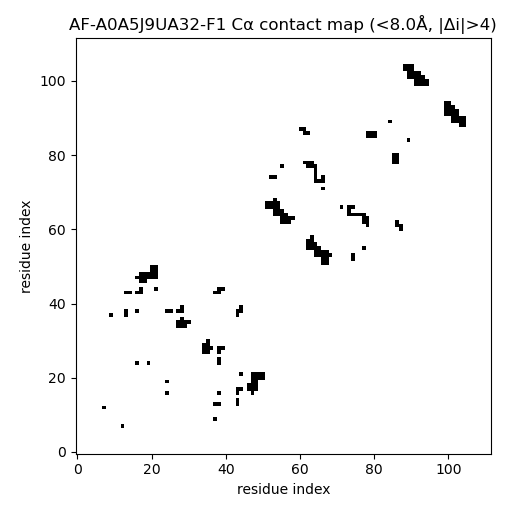 -9.971 1.00 64.81 86 GLY A O 1
ATOM 672 N N . SER A 1 87 ? 20.941 3.388 -11.669 1.00 67.81 87 SER A N 1
ATOM 673 C CA . SER A 1 87 ? 20.384 2.054 -11.375 1.00 67.81 87 SER A CA 1
ATOM 674 C C . SER A 1 87 ? 21.317 0.878 -11.676 1.00 67.81 87 SER A C 1
ATOM 676 O O . SER A 1 87 ? 21.171 -0.176 -11.065 1.00 67.81 87 SER A O 1
ATOM 678 N N . ARG A 1 88 ? 22.279 1.027 -12.595 1.00 70.50 88 ARG A N 1
ATOM 679 C CA . ARG A 1 88 ? 23.124 -0.091 -13.077 1.00 70.50 88 ARG A CA 1
ATOM 680 C C . ARG A 1 88 ? 24.076 -0.648 -12.011 1.00 70.50 88 ARG A C 1
ATOM 682 O O . ARG A 1 88 ? 24.377 -1.850 -12.004 1.00 70.50 88 ARG A O 1
ATOM 689 N N . ASP A 1 89 ? 24.483 0.215 -11.086 1.00 76.81 89 ASP A N 1
ATOM 690 C CA . ASP A 1 89 ? 25.440 -0.104 -10.027 1.00 76.81 89 ASP A CA 1
ATOM 691 C C . ASP A 1 89 ? 24.754 -0.480 -8.710 1.00 76.81 89 ASP A C 1
ATOM 693 O O . ASP A 1 89 ? 25.433 -0.780 -7.728 1.00 76.81 89 ASP A O 1
ATOM 697 N N . LEU A 1 90 ? 23.419 -0.482 -8.668 1.00 79.06 90 LEU A N 1
ATOM 698 C CA . LEU A 1 90 ? 22.637 -0.789 -7.476 1.00 79.06 90 LEU A CA 1
ATOM 699 C C . LEU A 1 90 ? 22.064 -2.206 -7.545 1.00 79.06 90 LEU A C 1
ATOM 701 O O . LEU A 1 90 ? 21.505 -2.631 -8.549 1.00 79.06 90 LEU A O 1
ATOM 705 N N . ILE A 1 91 ? 22.183 -2.932 -6.439 1.00 80.19 91 ILE A N 1
ATOM 706 C CA . ILE A 1 91 ? 21.540 -4.222 -6.197 1.00 80.19 91 ILE A CA 1
ATOM 707 C C . ILE A 1 91 ? 20.511 -4.011 -5.094 1.00 80.19 91 ILE A C 1
ATOM 709 O O . ILE A 1 91 ? 20.865 -3.566 -3.999 1.00 80.19 91 ILE A O 1
ATOM 713 N N . ILE A 1 92 ? 19.251 -4.361 -5.346 1.00 82.12 92 ILE A N 1
ATOM 714 C CA . ILE A 1 92 ? 18.238 -4.387 -4.288 1.00 82.12 92 ILE A CA 1
ATOM 715 C C . ILE A 1 92 ? 18.429 -5.657 -3.468 1.00 82.12 92 ILE A C 1
ATOM 717 O O . ILE A 1 92 ? 18.301 -6.765 -3.978 1.00 82.12 92 ILE A O 1
ATOM 721 N N . SER A 1 93 ? 18.751 -5.484 -2.190 1.00 84.69 93 SER A N 1
ATOM 722 C CA . SER A 1 93 ? 18.954 -6.584 -1.251 1.00 84.69 93 SER A CA 1
ATOM 723 C C . SER A 1 93 ? 17.690 -6.928 -0.467 1.00 84.69 93 SER A C 1
ATOM 725 O O . SER A 1 93 ? 17.562 -8.075 -0.057 1.00 84.69 93 SER A O 1
ATOM 727 N N . ASP A 1 94 ? 16.815 -5.953 -0.197 1.00 82.75 94 ASP A N 1
ATOM 728 C CA . ASP A 1 94 ? 15.579 -6.146 0.578 1.00 82.75 94 ASP A CA 1
ATOM 729 C C . ASP A 1 94 ? 14.581 -4.992 0.341 1.00 82.75 94 ASP A C 1
ATOM 731 O O . ASP A 1 94 ? 14.953 -3.931 -0.173 1.00 82.75 94 ASP A O 1
ATOM 735 N N . CYS A 1 95 ? 13.318 -5.169 0.734 1.00 81.56 95 CYS A N 1
ATOM 736 C CA . CYS A 1 95 ? 12.283 -4.141 0.669 1.00 81.56 95 CYS A CA 1
ATOM 737 C C . CYS A 1 95 ? 11.327 -4.187 1.872 1.00 81.56 95 CYS A C 1
ATOM 739 O O . CYS A 1 95 ? 10.886 -5.244 2.316 1.00 81.56 95 CYS A O 1
ATOM 741 N N . CYS A 1 96 ? 10.950 -3.018 2.395 1.00 76.62 96 CYS A N 1
ATOM 742 C CA . CYS A 1 96 ? 9.996 -2.932 3.500 1.00 76.62 96 CYS A CA 1
ATOM 743 C C . CYS A 1 96 ? 9.230 -1.609 3.479 1.00 76.62 96 CYS A C 1
ATOM 745 O O . CYS A 1 96 ? 9.825 -0.537 3.456 1.00 76.62 96 CYS A O 1
ATOM 747 N N . ASN A 1 97 ? 7.893 -1.663 3.523 1.00 73.19 97 ASN A N 1
ATOM 748 C CA . ASN A 1 97 ? 7.028 -0.476 3.618 1.00 73.19 97 ASN A CA 1
ATOM 749 C C . ASN A 1 97 ? 7.266 0.604 2.536 1.00 73.19 97 ASN A C 1
ATOM 751 O O . ASN A 1 97 ? 7.037 1.782 2.797 1.00 73.19 97 ASN A O 1
ATOM 755 N N . GLY A 1 98 ? 7.692 0.214 1.331 1.00 75.88 98 GLY A N 1
ATOM 756 C CA . GLY A 1 98 ? 8.019 1.153 0.249 1.00 75.88 98 GLY A CA 1
ATOM 757 C C . GLY A 1 98 ? 9.450 1.696 0.295 1.00 75.88 98 GLY A C 1
ATOM 758 O O . GLY A 1 98 ? 9.812 2.511 -0.543 1.00 75.88 98 GLY A O 1
ATOM 759 N N . LEU A 1 99 ? 10.268 1.231 1.241 1.00 83.81 99 LEU A N 1
ATOM 760 C CA . LEU A 1 99 ? 11.705 1.473 1.277 1.00 83.81 99 LEU A CA 1
ATOM 761 C C . LEU A 1 99 ? 12.441 0.310 0.611 1.00 83.81 99 LEU A C 1
ATOM 763 O O . LEU A 1 99 ? 12.048 -0.850 0.766 1.00 83.81 99 LEU A O 1
ATOM 767 N N . LEU A 1 100 ? 13.520 0.631 -0.098 1.00 83.56 100 LEU A N 1
ATOM 768 C CA . LEU A 1 100 ? 14.393 -0.327 -0.769 1.00 83.56 100 LEU A CA 1
ATOM 769 C C . LEU A 1 100 ? 15.777 -0.292 -0.124 1.00 83.56 100 LEU A C 1
ATOM 771 O O . LEU A 1 100 ? 16.420 0.757 -0.086 1.00 83.56 100 LEU A O 1
ATOM 775 N N . LEU A 1 101 ? 16.251 -1.442 0.352 1.00 86.81 101 LEU A N 1
ATOM 776 C CA . LEU A 1 101 ? 17.633 -1.599 0.787 1.00 86.81 101 LEU A CA 1
ATOM 777 C C . LEU A 1 101 ? 18.500 -1.869 -0.441 1.00 86.81 101 LEU A C 1
ATOM 779 O O . LEU A 1 101 ? 18.433 -2.948 -1.030 1.00 86.81 101 LEU A O 1
ATOM 783 N N . CYS A 1 102 ? 19.326 -0.894 -0.806 1.00 83.56 102 CYS A N 1
ATOM 784 C CA . CYS A 1 102 ? 20.197 -0.972 -1.974 1.00 83.56 102 CYS A CA 1
ATOM 785 C C . CYS A 1 102 ? 21.660 -1.148 -1.548 1.00 83.56 102 CYS A C 1
ATOM 787 O O . CYS A 1 102 ? 22.124 -0.512 -0.603 1.00 83.56 102 CYS A O 1
ATOM 789 N N . LYS A 1 103 ? 22.401 -1.991 -2.267 1.00 84.00 103 LYS A N 1
ATOM 790 C CA . LYS A 1 103 ? 23.854 -2.160 -2.146 1.00 84.00 103 LYS A CA 1
ATOM 791 C C . LYS A 1 103 ? 24.504 -1.733 -3.451 1.00 84.00 103 LYS A C 1
ATOM 793 O O . LYS A 1 103 ? 23.983 -2.043 -4.517 1.00 84.00 103 LYS A O 1
ATOM 798 N N . ARG A 1 104 ? 25.645 -1.052 -3.383 1.00 81.75 104 ARG A N 1
ATOM 799 C CA . ARG A 1 104 ? 26.411 -0.731 -4.588 1.00 81.75 104 ARG A CA 1
ATOM 800 C C . ARG A 1 104 ? 27.261 -1.933 -4.989 1.00 81.75 104 ARG A C 1
ATOM 802 O O . ARG A 1 104 ? 27.890 -2.543 -4.125 1.00 81.75 104 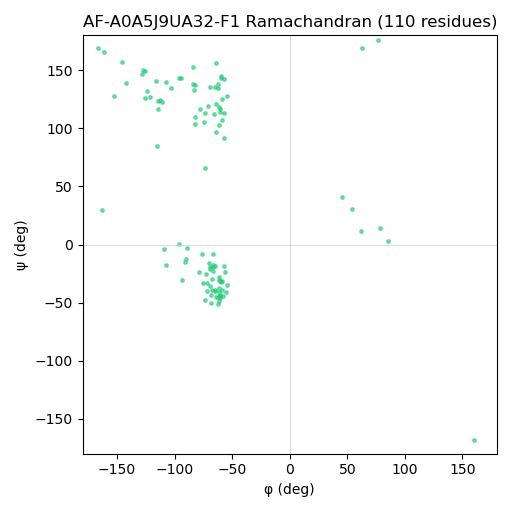ARG A O 1
ATOM 809 N N . LYS A 1 105 ? 27.313 -2.252 -6.281 1.00 76.31 105 LYS A N 1
ATOM 810 C CA . LYS A 1 105 ? 28.333 -3.148 -6.830 1.00 76.31 105 LYS A CA 1
ATOM 811 C C . LYS A 1 105 ? 29.690 -2.510 -6.553 1.00 76.31 105 LYS A C 1
ATOM 813 O O . LYS A 1 105 ? 29.968 -1.397 -6.997 1.00 76.31 105 LYS A O 1
ATOM 818 N N . SER A 1 106 ? 30.519 -3.170 -5.757 1.00 68.31 106 SER A N 1
ATOM 819 C CA . SER A 1 106 ? 31.914 -2.770 -5.614 1.00 68.31 106 SER A CA 1
ATOM 820 C C . SER A 1 106 ? 32.572 -2.962 -6.975 1.00 68.31 106 SER A C 1
ATOM 822 O O . SER A 1 106 ? 32.572 -4.081 -7.486 1.00 68.31 106 SER A O 1
ATOM 824 N N . ALA A 1 107 ? 33.126 -1.900 -7.561 1.00 60.94 107 ALA A N 1
ATOM 825 C CA . ALA A 1 107 ? 34.104 -2.073 -8.623 1.00 60.94 107 ALA A CA 1
ATOM 826 C C . ALA A 1 107 ? 35.218 -2.933 -8.024 1.00 60.94 107 ALA A C 1
ATOM 828 O O . ALA A 1 107 ? 35.860 -2.523 -7.053 1.00 60.94 107 ALA A O 1
ATOM 829 N N . GLN A 1 108 ? 35.387 -4.160 -8.516 1.00 51.34 108 GLN A N 1
ATOM 830 C CA . GLN A 1 108 ? 36.607 -4.881 -8.212 1.00 51.34 108 GLN A CA 1
ATOM 831 C C . GLN A 1 108 ? 37.731 -4.031 -8.790 1.00 51.34 108 GLN A C 1
ATOM 833 O O . GLN A 1 108 ? 37.779 -3.7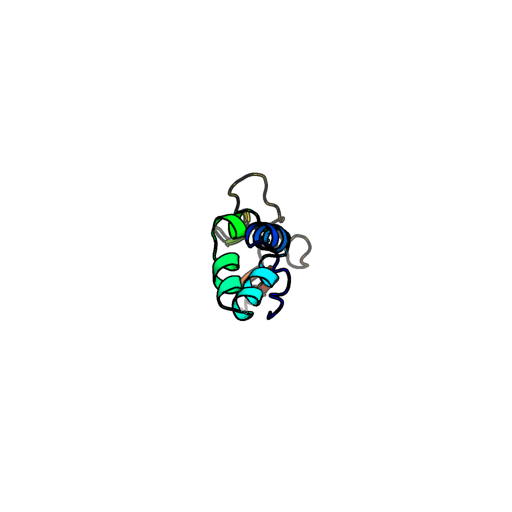75 -9.989 1.00 51.34 108 GLN A O 1
ATOM 838 N N . HIS A 1 109 ? 38.562 -3.505 -7.899 1.00 44.38 109 HIS A N 1
ATOM 839 C CA . HIS A 1 109 ? 39.840 -2.938 -8.265 1.00 44.38 109 HIS A CA 1
ATOM 840 C C . HIS A 1 109 ? 40.619 -4.097 -8.885 1.00 44.38 109 HIS A C 1
ATOM 842 O O . HIS A 1 109 ? 41.031 -5.014 -8.174 1.00 44.38 109 HIS A O 1
ATOM 848 N N . GLU A 1 110 ? 40.700 -4.099 -10.212 1.00 46.50 110 GLU A N 1
ATOM 849 C CA . GLU A 1 110 ? 41.586 -4.946 -10.994 1.00 46.50 110 GLU A CA 1
ATOM 850 C C . GLU A 1 110 ? 43.009 -4.651 -10.510 1.00 46.50 110 GLU A C 1
ATOM 852 O O . GLU A 1 110 ? 43.639 -3.673 -10.903 1.00 46.50 110 GLU A O 1
ATOM 857 N N . LYS A 1 111 ? 43.471 -5.424 -9.524 1.00 38.47 111 LYS A N 1
ATOM 858 C CA . LYS A 1 111 ? 44.884 -5.472 -9.178 1.00 38.47 111 LYS A CA 1
ATOM 859 C C . LYS A 1 111 ? 45.525 -6.444 -10.159 1.00 38.47 111 LYS A C 1
ATOM 861 O O . LYS A 1 111 ? 45.324 -7.651 -10.021 1.00 38.47 111 LYS A O 1
ATOM 86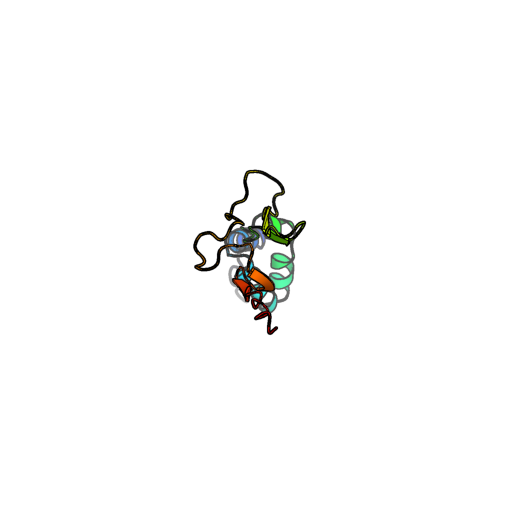6 N N . CYS A 1 112 ? 46.234 -5.886 -11.141 1.00 38.06 112 CYS A N 1
ATOM 867 C CA . CYS A 1 112 ? 47.363 -6.556 -11.783 1.00 38.06 112 CYS A CA 1
ATOM 868 C C . CYS A 1 112 ? 48.350 -7.083 -10.734 1.00 38.06 112 CYS A C 1
ATOM 870 O O . CYS A 1 112 ? 48.495 -6.423 -9.674 1.00 38.06 112 CYS A O 1
#

Nearest PDB structures (foldseek):
  1fs1-assembly1_C  TM=9.190E-01  e=1.057E-01  Homo sapiens
  8or0-assembly1_E  TM=8.344E-01  e=1.540E-01  Homo sapiens
  5vzt-assembly2_D  TM=8.278E-01  e=5.398E-01  Homo sapiens
  6byh-assembly1_E  TM=9.020E-01  e=7.386E-01  Homo sapiens
  5k35-assembly1_A  TM=7.348E-01  e=2.014E+00  Legionella pneumophila

Organism: NCBI:txid38414

Sequence (112 aa):
MERVPPSLPDDIIAEILSRVPYKSLCRFKCVSRPWLALCSDPSVRRKCPQTRSGFFFDSTGFLQFVNVSGRGPPMVDPSLSFLPAGSRDLIISDCCNGLLLCKRKSAQHEKC

Solvent-accessible surface area (backbone atoms only — not comparable to full-atom values): 7072 Å² total; per-residue (Å²): 133,86,79,77,71,89,72,81,56,68,70,61,52,38,54,56,56,17,73,40,53,48,72,59,43,63,60,44,38,76,75,41,73,69,41,29,52,52,58,64,32,66,72,30,58,67,59,21,62,68,91,59,72,54,48,76,51,71,84,79,77,47,57,40,47,45,34,67,79,75,59,82,76,58,87,54,77,44,54,47,75,89,44,98,72,45,47,76,43,48,41,79,78,48,75,56,98,92,43,73,43,68,42,72,65,75,80,75,78,82,74,128

Secondary structure (DSSP, 8-state):
------PPPHHHHHHHHHHS-HHHHHHHTTT-HHHHHHHH-HHHHHHS------EEEESSSSEEEE-TT--SS-SS-TT-TTSTTTTTTEEEEEEETTEEEEEEPP------

InterPro domains:
  IPR001810 F-box domain [PF00646] (7-46)
  IPR001810 F-box domain [SM00256] (8-48)
  IPR036047 F-box-like domain superfamily [SSF81383] (7-61)
  IPR055290 F-box protein At3g26010-like [PTHR35546] (8-105)